Protein AF-A0A2D7BAP6-F1 (afdb_monomer_lite)

Secondary structure (DSSP, 8-state):
---TTS-SS-SSTTTTTEEEEE-TTS-EEEEE---TTTT-SS--SS---TTHHHHHHHHHS--SSTTSPSSPP-

Foldseek 3Di:
DDPPPAPPDQAPLVVVQKHKDADPVRDIDIDRADAVCSNDPDNDPDGDRPPPVVVCCQPPHDDPDVPQDPNNDD

Structure (mmCIF, N/CA/C/O backbone):
data_AF-A0A2D7BAP6-F1
#
_entry.id   AF-A0A2D7BAP6-F1
#
loop_
_atom_site.group_PDB
_atom_site.id
_atom_site.type_symbol
_atom_site.label_atom_id
_atom_site.label_alt_id
_atom_site.label_comp_id
_atom_site.label_asym_id
_atom_site.label_entity_id
_atom_site.label_seq_id
_atom_site.pdbx_PDB_ins_code
_atom_site.Cartn_x
_atom_site.Cartn_y
_atom_site.Cartn_z
_atom_site.occupancy
_atom_site.B_iso_or_equiv
_atom_site.auth_seq_id
_atom_site.auth_comp_id
_atom_site.auth_asym_id
_atom_site.auth_atom_id
_atom_site.pdbx_PDB_model_num
ATOM 1 N N . MET A 1 1 ? 10.457 -3.650 22.415 1.00 47.44 1 MET A N 1
ATOM 2 C CA . MET A 1 1 ? 9.903 -4.998 22.157 1.00 47.44 1 MET A CA 1
ATOM 3 C C . MET A 1 1 ? 10.631 -5.591 20.961 1.00 47.44 1 MET A C 1
ATOM 5 O O . MET A 1 1 ? 10.524 -5.053 19.868 1.00 47.44 1 MET A O 1
ATOM 9 N N . ASN A 1 2 ? 11.430 -6.632 21.198 1.00 50.12 2 ASN A N 1
ATOM 10 C CA . ASN A 1 2 ? 12.190 -7.373 20.192 1.00 50.12 2 ASN A CA 1
ATOM 11 C C . ASN A 1 2 ? 11.224 -8.213 19.334 1.00 50.12 2 ASN A C 1
ATOM 13 O O . ASN A 1 2 ? 10.756 -9.252 19.790 1.00 50.12 2 ASN A O 1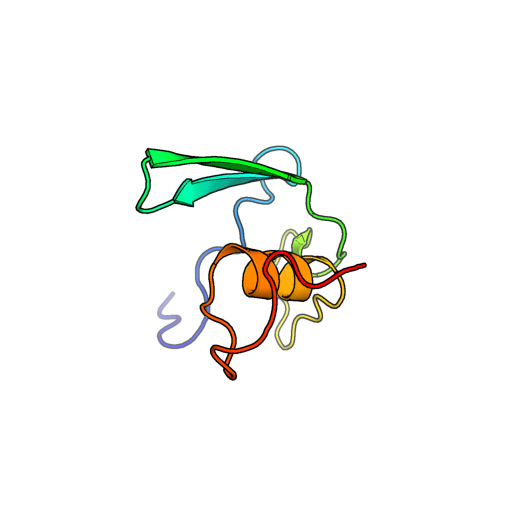
ATOM 17 N N . ARG A 1 3 ? 10.870 -7.747 18.129 1.00 58.22 3 ARG A N 1
ATOM 18 C CA . ARG A 1 3 ? 10.047 -8.501 17.162 1.00 58.22 3 ARG A CA 1
ATOM 19 C C . ARG A 1 3 ? 10.895 -8.875 15.945 1.00 58.22 3 ARG A C 1
ATOM 21 O O . ARG A 1 3 ? 10.651 -8.384 14.852 1.00 58.22 3 ARG A O 1
ATOM 28 N N . GLY A 1 4 ? 11.900 -9.729 16.150 1.00 56.53 4 GLY A N 1
ATOM 29 C CA . GLY A 1 4 ? 12.906 -10.101 15.141 1.00 56.53 4 GLY A CA 1
ATOM 30 C C . GLY A 1 4 ? 12.386 -10.770 13.857 1.00 56.53 4 GLY A C 1
ATOM 31 O O . GLY A 1 4 ? 13.153 -10.929 12.919 1.00 56.53 4 GLY A O 1
ATOM 32 N N . ASN A 1 5 ? 11.096 -11.117 13.778 1.00 57.88 5 ASN A N 1
ATOM 33 C CA . ASN A 1 5 ? 10.506 -11.830 12.636 1.00 57.88 5 ASN A CA 1
ATOM 34 C C . ASN A 1 5 ? 9.110 -11.329 12.230 1.00 57.88 5 ASN A C 1
ATOM 36 O O . ASN A 1 5 ? 8.375 -12.045 11.554 1.00 57.88 5 ASN A O 1
ATOM 40 N N . GLN A 1 6 ? 8.708 -10.125 12.641 1.00 58.97 6 GLN A N 1
ATOM 41 C CA . GLN A 1 6 ? 7.434 -9.552 12.202 1.00 58.97 6 GLN A CA 1
ATOM 42 C C . GLN A 1 6 ? 7.686 -8.285 11.404 1.00 58.97 6 GLN A C 1
ATOM 44 O O . GLN A 1 6 ? 8.497 -7.450 11.800 1.00 58.97 6 GLN A O 1
ATOM 49 N N . TRP A 1 7 ? 6.962 -8.140 10.294 1.00 60.28 7 TRP A N 1
ATOM 50 C CA . TRP A 1 7 ? 6.879 -6.887 9.556 1.00 60.28 7 TRP A CA 1
ATOM 51 C C . TRP A 1 7 ? 6.471 -5.786 10.537 1.00 60.28 7 TRP A C 1
ATOM 53 O O . TRP A 1 7 ? 5.328 -5.740 10.981 1.00 60.28 7 TRP A O 1
ATOM 63 N N . SER A 1 8 ? 7.426 -4.945 10.949 1.00 55.03 8 SER A N 1
ATOM 64 C CA . SER A 1 8 ? 7.187 -3.967 12.019 1.00 55.03 8 SER A CA 1
ATOM 65 C C . SER A 1 8 ? 6.177 -2.902 11.593 1.00 55.03 8 SER A C 1
ATOM 67 O O . SER A 1 8 ? 5.448 -2.377 12.437 1.00 55.03 8 SER A O 1
ATOM 69 N N . ASN A 1 9 ? 6.113 -2.630 10.287 1.00 63.72 9 ASN A N 1
ATOM 70 C CA . ASN A 1 9 ? 5.234 -1.642 9.691 1.00 63.72 9 ASN A CA 1
ATOM 71 C C . ASN A 1 9 ? 4.399 -2.306 8.594 1.00 63.72 9 ASN A C 1
ATOM 73 O O . ASN A 1 9 ? 4.929 -2.870 7.638 1.00 63.72 9 ASN A O 1
ATOM 77 N N . MET A 1 10 ? 3.082 -2.223 8.758 1.00 68.69 10 MET A N 1
ATOM 78 C CA . MET A 1 10 ? 2.113 -2.563 7.722 1.00 68.69 10 MET A CA 1
ATOM 79 C C . MET A 1 10 ? 2.169 -1.521 6.592 1.00 68.69 10 MET A C 1
ATOM 81 O O . MET A 1 10 ? 2.660 -0.410 6.821 1.00 68.69 10 MET A O 1
ATOM 85 N N . PRO A 1 11 ? 1.712 -1.857 5.373 1.00 73.19 11 PRO A N 1
ATOM 86 C CA . PRO A 1 11 ? 1.854 -1.012 4.188 1.00 73.19 11 PRO A CA 1
ATOM 87 C C . PRO A 1 11 ? 1.112 0.319 4.335 1.00 73.19 11 PRO A C 1
ATOM 89 O O . PRO A 1 11 ? -0.041 0.422 3.949 1.00 73.19 11 PRO A O 1
ATOM 92 N N . ALA A 1 12 ? 1.771 1.333 4.907 1.00 82.56 12 ALA A N 1
ATOM 93 C CA . ALA A 1 12 ? 1.408 2.756 4.917 1.00 82.56 12 ALA A CA 1
ATOM 94 C C . ALA A 1 12 ? -0.083 3.104 5.149 1.00 82.56 12 ALA A C 1
ATOM 96 O O . ALA A 1 12 ? -0.517 4.212 4.863 1.00 82.56 12 ALA A O 1
ATOM 97 N N . ASN A 1 13 ? -0.885 2.201 5.712 1.00 83.25 13 ASN A N 1
ATOM 98 C CA . ASN A 1 13 ? -2.341 2.316 5.752 1.00 83.25 13 ASN A CA 1
ATOM 99 C C . ASN A 1 13 ? -2.830 3.471 6.639 1.00 83.25 13 ASN A C 1
ATOM 101 O O . ASN A 1 13 ? -3.957 3.940 6.493 1.00 83.25 13 ASN A O 1
ATOM 105 N N . TYR A 1 14 ? -1.955 3.991 7.495 1.00 85.81 14 TYR A N 1
ATOM 106 C CA . TYR A 1 14 ? -2.159 5.217 8.251 1.00 85.81 14 TYR A CA 1
ATOM 107 C C . TYR A 1 14 ? -2.230 6.477 7.364 1.00 85.81 14 TYR A C 1
ATOM 109 O O . TYR A 1 14 ? -2.818 7.473 7.777 1.00 85.81 14 TYR A O 1
ATOM 117 N N . HIS A 1 15 ? -1.741 6.435 6.120 1.00 89.38 15 HIS A N 1
ATOM 118 C CA . HIS A 1 15 ? -1.890 7.496 5.113 1.00 89.38 15 HIS A CA 1
ATOM 119 C C . HIS A 1 15 ? -3.237 7.397 4.387 1.00 89.38 15 HIS A C 1
ATOM 121 O O . HIS A 1 15 ? -3.311 7.266 3.164 1.00 89.38 15 HIS A O 1
ATOM 127 N N . ASN A 1 16 ? -4.333 7.419 5.152 1.00 90.50 16 ASN A N 1
ATOM 128 C CA . ASN A 1 16 ? -5.700 7.302 4.631 1.00 90.50 16 ASN A CA 1
ATOM 129 C C . ASN A 1 16 ? -5.918 6.003 3.816 1.00 90.50 16 ASN A C 1
ATOM 131 O O . ASN A 1 16 ? -6.566 6.009 2.772 1.00 90.50 16 ASN A O 1
ATOM 135 N N . GLY A 1 17 ? -5.320 4.888 4.236 1.00 91.44 17 GLY A N 1
ATOM 136 C CA . GLY A 1 17 ? -5.412 3.614 3.523 1.00 91.44 17 GLY A CA 1
ATOM 137 C C . GLY A 1 17 ? -4.734 3.628 2.150 1.00 91.44 17 GLY A C 1
ATOM 138 O O . GLY A 1 17 ? -5.236 2.985 1.234 1.00 91.44 17 GLY A O 1
ATOM 139 N N . ALA A 1 18 ? -3.651 4.392 1.971 1.00 93.06 18 ALA A N 1
ATOM 140 C CA . ALA A 1 18 ? -2.916 4.466 0.709 1.00 93.06 18 ALA A CA 1
ATOM 141 C C . ALA A 1 18 ? -1.404 4.308 0.890 1.00 93.06 18 ALA A C 1
ATOM 143 O O . ALA A 1 18 ? -0.868 4.556 1.965 1.00 93.06 18 ALA A O 1
ATOM 144 N N . CYS A 1 19 ? -0.708 3.972 -0.191 1.00 91.62 19 CYS A N 1
ATOM 145 C CA . CYS A 1 19 ? 0.747 3.991 -0.264 1.00 91.62 19 CYS A CA 1
ATOM 146 C C . CYS A 1 19 ? 1.207 4.531 -1.623 1.00 91.62 19 CYS A C 1
ATOM 148 O O . C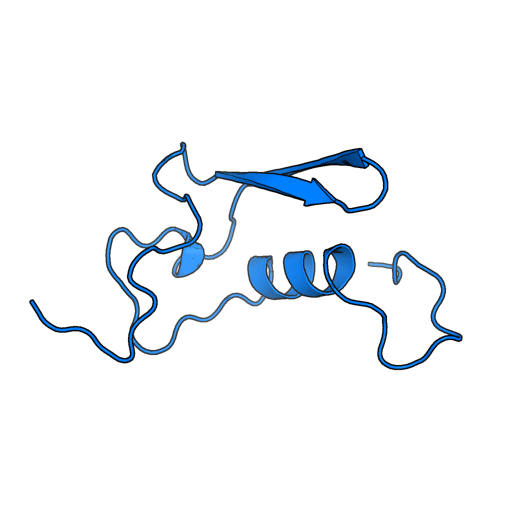YS A 1 19 ? 0.550 4.299 -2.640 1.00 91.62 19 CYS A O 1
ATOM 150 N N . GLY A 1 20 ? 2.317 5.270 -1.618 1.00 91.44 20 GLY A N 1
ATOM 151 C CA . GLY A 1 20 ? 3.017 5.697 -2.825 1.00 91.44 20 GLY A CA 1
ATOM 152 C C . GLY A 1 20 ? 4.156 4.735 -3.158 1.00 91.44 20 GLY A C 1
ATOM 153 O O . GLY A 1 20 ? 4.903 4.335 -2.267 1.00 91.44 20 GLY A O 1
ATOM 154 N N . PHE A 1 21 ? 4.286 4.397 -4.435 1.00 90.88 21 PHE A N 1
ATOM 155 C CA . PHE A 1 21 ? 5.332 3.554 -5.002 1.00 90.88 21 PHE A CA 1
ATOM 156 C C . PHE A 1 21 ? 6.143 4.368 -6.003 1.00 90.88 21 PHE A C 1
ATOM 158 O O . PHE A 1 21 ? 5.570 5.122 -6.786 1.00 90.88 21 PHE A O 1
ATOM 165 N N . SER A 1 22 ? 7.459 4.182 -5.999 1.00 91.19 22 SER A N 1
ATOM 166 C CA . SER A 1 22 ? 8.369 4.721 -7.012 1.00 91.19 22 SER A CA 1
ATOM 167 C C . SER A 1 22 ? 9.071 3.550 -7.685 1.00 91.19 22 SER A C 1
ATOM 169 O O . SER A 1 22 ? 9.528 2.630 -7.004 1.00 91.19 22 SER A O 1
ATOM 171 N N . LEU A 1 23 ? 9.115 3.566 -9.012 1.00 87.25 23 LEU A N 1
ATOM 172 C CA . LEU A 1 23 ? 9.637 2.492 -9.847 1.00 87.25 23 LEU A CA 1
ATOM 173 C C . LEU A 1 23 ? 11.002 2.879 -10.436 1.00 87.25 23 LEU A C 1
ATOM 175 O O . LEU A 1 23 ? 11.370 4.054 -10.494 1.00 87.25 23 LEU A O 1
ATOM 179 N N . ALA A 1 24 ? 11.778 1.874 -10.847 1.00 88.00 24 ALA A N 1
ATOM 180 C CA . ALA A 1 24 ? 13.161 2.058 -11.300 1.00 88.00 24 ALA A CA 1
ATOM 181 C C . ALA A 1 24 ? 13.288 2.858 -12.611 1.00 88.00 24 ALA A C 1
ATOM 183 O O . ALA A 1 24 ? 14.346 3.411 -12.892 1.00 88.00 24 ALA A O 1
ATOM 184 N N . ASP A 1 25 ? 12.214 2.951 -13.391 1.00 87.50 25 ASP A N 1
ATOM 185 C CA . ASP A 1 25 ? 12.109 3.739 -14.623 1.00 87.50 25 ASP A CA 1
ATOM 186 C C . ASP A 1 25 ? 11.653 5.192 -14.376 1.00 87.50 25 ASP A C 1
ATOM 188 O O . ASP A 1 25 ? 11.255 5.892 -15.305 1.00 87.50 25 ASP A O 1
ATOM 192 N N . ALA A 1 26 ? 11.723 5.640 -13.119 1.00 89.19 26 ALA A N 1
ATOM 193 C CA . ALA A 1 26 ? 11.278 6.941 -12.628 1.00 89.19 26 ALA A CA 1
ATOM 194 C C . ALA A 1 26 ? 9.753 7.175 -12.637 1.00 89.19 26 ALA A C 1
ATOM 196 O O . ALA A 1 26 ? 9.313 8.278 -12.300 1.00 89.19 26 ALA A O 1
ATOM 197 N N . HIS A 1 27 ? 8.925 6.164 -12.926 1.00 90.75 27 HIS A N 1
ATOM 198 C CA . HIS A 1 27 ? 7.483 6.273 -12.706 1.00 90.75 27 HIS A CA 1
ATOM 199 C C . HIS A 1 27 ? 7.129 6.207 -11.220 1.00 90.75 27 HIS A C 1
ATOM 201 O O . HIS A 1 27 ? 7.884 5.724 -10.374 1.00 90.75 27 HIS A O 1
ATOM 207 N N . SER A 1 28 ? 5.956 6.730 -10.875 1.00 92.38 28 SER A N 1
ATOM 208 C CA . SER A 1 28 ? 5.406 6.621 -9.529 1.00 92.38 28 SER A CA 1
ATOM 209 C C . SER A 1 28 ? 3.905 6.394 -9.575 1.00 92.38 28 SER A C 1
ATOM 211 O O . SER A 1 28 ? 3.208 6.901 -10.451 1.00 92.38 28 SER A O 1
ATOM 213 N N . GLU A 1 29 ? 3.407 5.638 -8.606 1.00 92.50 29 GLU A N 1
ATOM 214 C CA . GLU A 1 29 ? 2.008 5.243 -8.521 1.00 92.50 29 GLU A CA 1
ATOM 215 C C . GLU A 1 29 ? 1.494 5.381 -7.096 1.00 92.50 29 GLU A C 1
ATOM 217 O O . GLU A 1 29 ? 2.231 5.207 -6.128 1.00 92.50 29 GLU A O 1
ATOM 222 N N . ILE A 1 30 ? 0.202 5.667 -6.956 1.00 91.75 30 ILE A N 1
ATOM 223 C CA . ILE A 1 30 ? -0.472 5.684 -5.660 1.00 91.75 30 ILE A CA 1
ATOM 224 C C . ILE A 1 30 ? -1.516 4.579 -5.656 1.00 91.75 30 ILE A C 1
ATOM 226 O O . ILE A 1 30 ? -2.396 4.533 -6.516 1.00 91.75 30 ILE A O 1
ATOM 230 N N . LYS A 1 31 ? -1.456 3.721 -4.641 1.00 92.38 31 LYS A N 1
ATOM 231 C CA . LYS A 1 31 ? -2.414 2.639 -4.436 1.00 92.38 31 LYS A CA 1
ATOM 232 C C . LYS A 1 31 ? -3.239 2.899 -3.186 1.00 92.38 31 LYS A C 1
ATOM 234 O O . LYS A 1 31 ? -2.697 3.019 -2.092 1.00 92.38 31 LYS A O 1
ATOM 239 N N . LYS A 1 32 ? -4.563 2.942 -3.352 1.00 94.38 32 LYS A N 1
ATOM 240 C CA . LYS A 1 32 ? -5.524 2.771 -2.255 1.00 94.38 32 LYS A CA 1
ATOM 241 C C . LYS A 1 32 ? -5.699 1.286 -1.954 1.00 94.38 32 LYS A C 1
ATOM 243 O O . LYS A 1 32 ? -5.988 0.502 -2.863 1.00 94.38 32 LYS A O 1
ATOM 248 N N . TRP A 1 33 ? -5.535 0.935 -0.688 1.00 93.50 33 TRP A N 1
ATOM 249 C CA . TRP A 1 33 ? -5.710 -0.417 -0.183 1.00 93.50 33 TRP A CA 1
ATOM 250 C C . TRP A 1 33 ? -7.180 -0.783 -0.094 1.00 93.50 33 TRP A C 1
ATOM 252 O O . TRP A 1 33 ? -8.024 0.050 0.241 1.00 93.50 33 TRP A O 1
ATOM 262 N N . LEU A 1 34 ? -7.475 -2.035 -0.420 1.00 95.00 34 LEU A N 1
ATOM 263 C CA . LEU A 1 34 ? -8.835 -2.558 -0.491 1.00 95.00 34 LEU A CA 1
ATOM 264 C C . LEU A 1 34 ? -9.060 -3.699 0.497 1.00 95.00 34 LEU A C 1
ATOM 266 O O . LEU A 1 34 ? -10.203 -3.946 0.894 1.00 95.00 34 LEU A O 1
ATOM 270 N N . ASP A 1 35 ? -8.006 -4.426 0.863 1.00 93.62 35 ASP A N 1
ATOM 271 C CA . ASP A 1 35 ? -8.114 -5.601 1.713 1.00 93.62 35 ASP A CA 1
ATOM 272 C C . ASP A 1 35 ? -8.135 -5.211 3.203 1.00 93.62 35 ASP A C 1
ATOM 274 O O . ASP A 1 35 ? -7.298 -4.418 3.645 1.00 93.62 35 ASP A O 1
ATOM 278 N N . PRO A 1 36 ? -9.081 -5.751 4.002 1.00 92.88 36 PRO A N 1
ATOM 279 C CA . PRO A 1 36 ? -9.204 -5.413 5.422 1.00 92.88 36 PRO A CA 1
ATOM 280 C C . PRO A 1 36 ? -7.923 -5.661 6.219 1.00 92.88 36 PRO A C 1
ATOM 282 O O . PRO A 1 36 ? -7.571 -4.852 7.073 1.00 92.88 36 PRO A O 1
ATOM 285 N N . ASP A 1 37 ? -7.200 -6.736 5.902 1.00 91.31 37 ASP A N 1
ATOM 286 C CA . ASP A 1 37 ? -5.952 -7.082 6.583 1.00 91.31 37 ASP A CA 1
ATOM 287 C C . ASP A 1 37 ? -4.837 -6.078 6.255 1.00 91.31 37 ASP A C 1
ATOM 289 O O . ASP A 1 37 ? -4.050 -5.723 7.131 1.00 91.31 37 ASP A O 1
ATOM 293 N N . THR A 1 38 ? -4.810 -5.544 5.029 1.00 90.44 38 THR A N 1
ATOM 294 C CA . THR A 1 38 ? -3.927 -4.436 4.626 1.00 90.44 38 THR A CA 1
ATOM 295 C C . THR A 1 38 ? -4.293 -3.143 5.360 1.00 90.44 38 THR A C 1
ATOM 297 O O . THR A 1 38 ? -3.422 -2.378 5.775 1.00 90.44 38 THR A O 1
ATOM 300 N N . LEU A 1 39 ? -5.589 -2.897 5.565 1.00 91.00 39 LEU A N 1
ATOM 301 C CA . LEU A 1 39 ? -6.131 -1.735 6.279 1.00 91.00 39 LEU A CA 1
ATOM 302 C C . LEU A 1 39 ? -6.126 -1.892 7.811 1.00 91.00 39 LEU A C 1
ATOM 304 O O . LEU A 1 39 ? -6.530 -0.970 8.524 1.00 91.00 39 LEU A O 1
ATOM 308 N N . SER A 1 40 ? -5.657 -3.027 8.333 1.00 88.69 40 SER A N 1
ATOM 309 C CA . SER A 1 40 ? -5.680 -3.312 9.764 1.00 88.69 40 SER A CA 1
ATOM 310 C C . SER A 1 40 ? -4.786 -2.356 10.558 1.00 88.69 40 SER A C 1
ATOM 312 O O . SER A 1 40 ? -3.623 -2.120 10.230 1.00 88.69 40 SER A O 1
ATOM 314 N N . LYS A 1 41 ? -5.313 -1.831 11.671 1.00 84.88 41 LYS A N 1
ATOM 315 C CA . LYS A 1 41 ? -4.552 -0.983 12.609 1.00 84.88 41 LYS A CA 1
ATOM 316 C C . LYS A 1 41 ? -3.531 -1.774 13.433 1.00 84.88 41 LYS A C 1
ATOM 318 O O . LYS A 1 41 ? -2.677 -1.183 14.089 1.00 84.88 41 LYS A O 1
ATOM 323 N N . THR A 1 42 ? -3.638 -3.097 13.432 1.00 84.06 42 THR A N 1
ATOM 324 C CA . THR A 1 42 ? -2.755 -4.020 14.146 1.00 84.06 42 THR A CA 1
ATOM 325 C C . THR A 1 42 ? -2.161 -5.030 13.173 1.00 84.06 42 THR A C 1
ATOM 327 O O . THR A 1 42 ? -2.743 -5.323 12.130 1.00 84.06 42 THR A O 1
ATOM 330 N N . ILE A 1 43 ? -0.999 -5.589 13.517 1.00 81.31 43 ILE A N 1
ATOM 331 C CA . ILE A 1 43 ? -0.385 -6.646 12.709 1.00 81.31 43 ILE A CA 1
ATOM 332 C C . ILE A 1 43 ? -1.280 -7.885 12.758 1.00 81.31 43 ILE A C 1
ATOM 334 O O . ILE A 1 43 ? -1.505 -8.454 13.827 1.00 81.31 43 ILE A O 1
ATOM 338 N N . VAL A 1 44 ? -1.755 -8.310 11.591 1.00 83.62 44 VAL A N 1
ATOM 339 C CA . VAL A 1 44 ? -2.469 -9.577 11.413 1.00 83.62 44 VAL A CA 1
ATOM 340 C C . VAL A 1 44 ? -1.435 -10.700 11.308 1.00 83.62 44 VAL A C 1
ATOM 342 O O . VAL A 1 44 ? -0.456 -10.574 10.577 1.00 83.62 44 VAL A O 1
ATOM 345 N N . SER A 1 45 ? -1.619 -11.796 12.047 1.00 83.62 45 SER A N 1
ATOM 346 C CA . SER A 1 45 ? -0.640 -12.895 12.120 1.00 83.62 45 SER A CA 1
ATOM 347 C C . SER A 1 45 ? -0.538 -13.733 10.838 1.00 83.62 45 SER A C 1
ATOM 349 O O . SER A 1 45 ? 0.480 -14.383 10.621 1.00 83.62 45 SER A O 1
ATOM 351 N N . ASN A 1 46 ? -1.568 -13.710 9.989 1.00 85.12 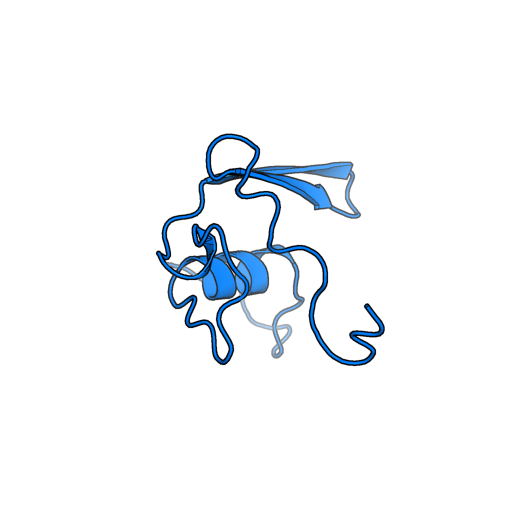46 ASN A N 1
ATOM 352 C CA . ASN A 1 46 ? -1.605 -14.382 8.689 1.00 85.12 46 ASN A CA 1
ATOM 353 C C . ASN A 1 46 ? -2.457 -13.565 7.693 1.00 85.12 46 ASN A C 1
ATOM 355 O O . ASN A 1 46 ? -3.596 -13.950 7.409 1.00 85.12 46 ASN A O 1
ATOM 359 N N . PRO A 1 47 ? -1.960 -12.397 7.241 1.00 85.38 47 PRO A N 1
ATOM 360 C CA . PRO A 1 47 ? -2.748 -11.457 6.454 1.00 85.38 47 PRO A CA 1
ATOM 361 C C . PRO A 1 47 ? -3.086 -12.033 5.078 1.00 85.38 47 PRO A C 1
ATOM 363 O O . PRO A 1 47 ? -2.235 -12.610 4.399 1.00 85.38 47 PRO A O 1
ATOM 366 N N . ARG A 1 48 ? -4.326 -11.831 4.639 1.00 89.12 48 ARG A N 1
ATOM 367 C CA . ARG A 1 48 ? -4.803 -12.170 3.299 1.00 89.12 48 ARG A CA 1
ATOM 368 C C . ARG A 1 48 ? -5.006 -10.891 2.495 1.00 89.12 48 ARG A C 1
ATOM 370 O O . ARG A 1 48 ? -5.772 -10.019 2.890 1.00 89.12 48 ARG A O 1
ATOM 377 N N . GLY A 1 49 ? -4.354 -10.811 1.339 1.00 88.44 49 GLY A N 1
ATOM 378 C CA . GLY A 1 49 ? -4.444 -9.658 0.440 1.00 88.44 49 GLY A CA 1
ATOM 379 C C . GLY A 1 49 ? -4.750 -10.057 -1.002 1.00 88.44 49 GLY A C 1
ATOM 380 O O . GLY A 1 49 ? -3.897 -9.847 -1.859 1.00 88.44 49 GLY A O 1
ATOM 381 N N . PRO A 1 50 ? -5.904 -10.680 -1.305 1.00 91.69 50 PRO A N 1
ATOM 382 C CA . PRO A 1 50 ? -6.188 -11.176 -2.652 1.00 91.69 50 PRO A CA 1
ATOM 383 C C . PRO A 1 50 ? -6.195 -10.076 -3.724 1.00 91.69 50 PRO A C 1
ATOM 385 O O . PRO A 1 50 ? -5.963 -10.378 -4.890 1.00 91.69 50 PRO A O 1
ATOM 388 N N . ARG A 1 51 ? -6.447 -8.812 -3.358 1.00 92.06 51 ARG A N 1
ATOM 389 C CA . ARG A 1 51 ? -6.470 -7.677 -4.293 1.00 92.06 51 ARG A CA 1
ATOM 390 C C . ARG A 1 51 ? -5.190 -6.862 -4.203 1.00 92.06 51 ARG A C 1
ATOM 392 O O . ARG A 1 51 ? -4.600 -6.528 -5.226 1.00 92.06 51 ARG A O 1
ATOM 399 N N . ASP A 1 52 ? -4.756 -6.546 -2.990 1.00 91.88 52 ASP A N 1
ATOM 400 C CA . ASP A 1 52 ? -3.613 -5.664 -2.769 1.00 91.88 52 ASP A CA 1
ATOM 401 C C . ASP A 1 52 ? -2.280 -6.374 -3.045 1.00 91.88 52 ASP A C 1
ATOM 403 O O . ASP A 1 52 ? -1.396 -5.782 -3.665 1.00 91.88 52 ASP A O 1
ATOM 407 N N . ALA A 1 53 ? -2.146 -7.654 -2.673 1.00 89.25 53 ALA A N 1
ATOM 408 C CA . ALA A 1 53 ? -0.936 -8.421 -2.972 1.00 89.25 53 ALA A CA 1
ATOM 409 C C . ALA A 1 53 ? -0.824 -8.737 -4.468 1.00 89.25 53 ALA A C 1
ATOM 411 O O . ALA A 1 53 ? 0.262 -8.622 -5.028 1.00 89.25 53 ALA A O 1
ATOM 412 N N . ALA A 1 54 ? -1.937 -9.075 -5.128 1.00 88.56 54 ALA A N 1
ATOM 413 C CA . ALA A 1 54 ? -1.955 -9.291 -6.575 1.00 88.56 54 ALA A CA 1
ATOM 414 C C . ALA A 1 54 ? -1.593 -8.007 -7.340 1.00 88.56 54 ALA A C 1
ATOM 416 O O . ALA A 1 54 ? -0.769 -8.046 -8.251 1.00 88.56 54 ALA A O 1
ATOM 417 N N . TRP A 1 55 ? -2.143 -6.856 -6.928 1.00 89.69 55 TRP A N 1
ATOM 418 C CA . TRP A 1 55 ? -1.800 -5.558 -7.515 1.00 89.69 55 TRP A CA 1
ATOM 419 C C . TRP A 1 55 ? -0.301 -5.261 -7.401 1.00 89.69 55 TRP A C 1
ATOM 421 O O . TRP A 1 55 ? 0.322 -4.882 -8.390 1.00 89.69 55 TRP A O 1
ATOM 431 N N . LEU A 1 56 ? 0.284 -5.482 -6.217 1.00 89.50 56 LEU A N 1
ATOM 432 C CA . LEU A 1 56 ? 1.723 -5.323 -6.004 1.00 89.50 56 LEU A CA 1
ATOM 433 C C . LEU A 1 56 ? 2.524 -6.249 -6.912 1.00 89.50 56 LEU A C 1
ATOM 435 O O . LEU A 1 56 ? 3.394 -5.784 -7.635 1.00 89.50 56 LEU A O 1
ATOM 439 N N . GLN A 1 57 ? 2.202 -7.543 -6.924 1.00 86.88 57 GLN A N 1
ATOM 440 C CA . GLN A 1 57 ? 2.913 -8.526 -7.741 1.00 86.88 57 GLN A CA 1
ATOM 441 C C . GLN A 1 57 ? 2.919 -8.1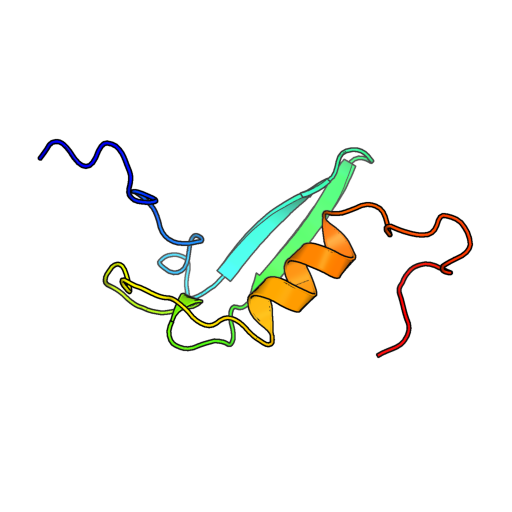33 -9.222 1.00 86.88 57 GLN A C 1
ATOM 443 O O . GLN A 1 57 ? 3.978 -8.109 -9.837 1.00 86.88 57 GLN A O 1
ATOM 448 N N . ILE A 1 58 ? 1.777 -7.731 -9.777 1.00 84.81 58 ILE A N 1
ATOM 449 C CA . ILE A 1 58 ? 1.673 -7.325 -11.186 1.00 84.81 58 ILE A CA 1
ATOM 450 C C . ILE A 1 58 ? 2.518 -6.077 -11.503 1.00 84.81 58 ILE A C 1
ATOM 452 O O . ILE A 1 58 ? 2.952 -5.912 -12.637 1.00 84.81 58 ILE A O 1
ATOM 456 N N . ARG A 1 59 ? 2.747 -5.181 -10.535 1.00 85.12 59 ARG A N 1
ATOM 457 C CA . ARG A 1 59 ? 3.405 -3.879 -10.766 1.00 85.12 59 ARG A CA 1
ATOM 458 C C . ARG A 1 59 ? 4.861 -3.819 -10.323 1.00 85.12 59 ARG A C 1
ATOM 460 O O . ARG A 1 59 ? 5.598 -2.957 -10.788 1.00 85.12 59 ARG A O 1
ATOM 467 N N . THR A 1 60 ? 5.273 -4.692 -9.408 1.00 83.81 60 THR A N 1
ATOM 468 C CA . THR A 1 60 ? 6.597 -4.644 -8.771 1.00 83.81 60 THR A CA 1
ATOM 469 C C . THR A 1 60 ? 7.399 -5.925 -8.960 1.00 83.81 60 THR A C 1
ATOM 471 O O . THR A 1 60 ? 8.429 -6.094 -8.307 1.00 83.81 60 THR A O 1
ATOM 474 N N . THR A 1 61 ? 6.929 -6.859 -9.788 1.00 79.12 61 THR A N 1
ATOM 475 C CA . THR A 1 61 ? 7.676 -8.076 -10.115 1.00 79.12 61 THR A CA 1
ATOM 476 C C . THR A 1 61 ? 7.764 -8.261 -11.618 1.00 79.12 61 THR A C 1
ATOM 478 O O . THR A 1 61 ? 6.869 -7.855 -12.351 1.00 79.12 61 THR A O 1
ATOM 481 N N . ASP A 1 62 ? 8.861 -8.867 -12.061 1.00 70.44 62 ASP A N 1
ATOM 482 C CA . ASP A 1 62 ? 8.989 -9.373 -13.422 1.00 70.44 62 ASP A CA 1
ATOM 483 C C . ASP A 1 62 ? 8.204 -10.697 -13.535 1.00 70.44 62 ASP A C 1
ATOM 485 O O . ASP A 1 62 ? 8.142 -11.461 -12.558 1.00 70.44 62 ASP A O 1
ATOM 489 N N . PRO A 1 63 ? 7.550 -10.994 -14.669 1.00 64.62 63 PRO A N 1
ATOM 490 C CA . PRO A 1 63 ? 6.688 -12.138 -14.769 1.00 64.62 63 PRO A CA 1
ATOM 491 C C . PRO A 1 63 ? 7.607 -13.341 -14.841 1.00 64.62 63 PRO A C 1
ATOM 493 O O . PRO A 1 63 ? 8.597 -13.371 -15.567 1.00 64.62 63 PRO A O 1
ATOM 496 N N . LYS A 1 64 ? 7.247 -14.401 -14.121 1.00 64.56 64 LYS A N 1
ATOM 497 C CA . LYS A 1 64 ? 8.034 -15.639 -14.131 1.00 64.56 64 LYS A CA 1
ATOM 498 C C . LYS A 1 64 ? 8.283 -16.173 -15.551 1.00 64.56 64 LYS A C 1
ATOM 500 O O . LYS A 1 64 ? 9.237 -16.921 -15.757 1.00 64.56 64 LYS A O 1
ATOM 505 N N . ARG A 1 65 ? 7.414 -15.831 -16.509 1.00 65.88 65 ARG A N 1
ATOM 506 C CA . ARG A 1 65 ? 7.618 -16.120 -17.923 1.00 65.88 65 ARG A CA 1
ATOM 507 C C . ARG A 1 65 ? 7.828 -14.824 -18.721 1.00 65.88 65 ARG A C 1
ATOM 509 O O . ARG A 1 65 ? 6.919 -13.993 -1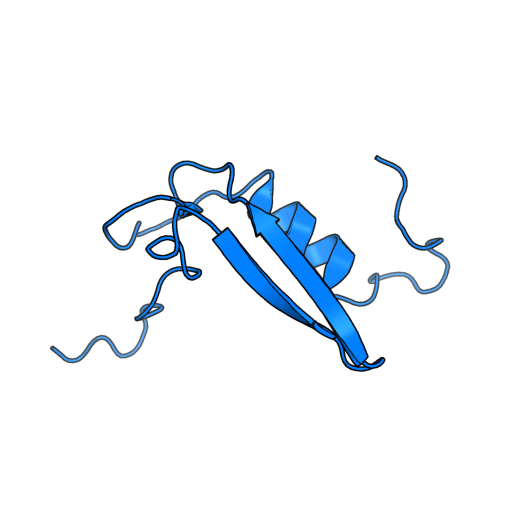8.730 1.00 65.88 65 ARG A O 1
ATOM 516 N N . PRO A 1 66 ? 8.960 -14.682 -19.430 1.00 64.38 66 PRO A N 1
ATOM 517 C CA . PRO A 1 66 ? 9.312 -13.463 -20.162 1.00 64.38 66 PRO A CA 1
ATOM 518 C C . PRO A 1 66 ? 8.453 -13.213 -21.414 1.00 64.38 66 PRO A C 1
ATOM 520 O O . PRO A 1 66 ? 8.544 -12.149 -22.012 1.00 64.38 66 PRO A O 1
ATOM 523 N N . ASP A 1 67 ? 7.624 -14.179 -21.825 1.00 71.94 67 ASP A N 1
ATOM 524 C CA . ASP A 1 67 ? 6.664 -14.069 -22.933 1.00 71.94 67 ASP A CA 1
ATOM 525 C C . ASP A 1 67 ? 5.305 -13.488 -22.504 1.00 71.94 67 ASP A C 1
ATOM 527 O O . ASP A 1 67 ? 4.418 -13.291 -23.337 1.00 71.94 67 ASP A O 1
ATOM 531 N N . THR A 1 68 ? 5.122 -13.203 -21.212 1.00 65.50 68 THR A N 1
ATOM 532 C CA . THR A 1 68 ? 3.878 -12.615 -20.713 1.00 65.50 68 THR A CA 1
ATOM 533 C C . THR A 1 68 ? 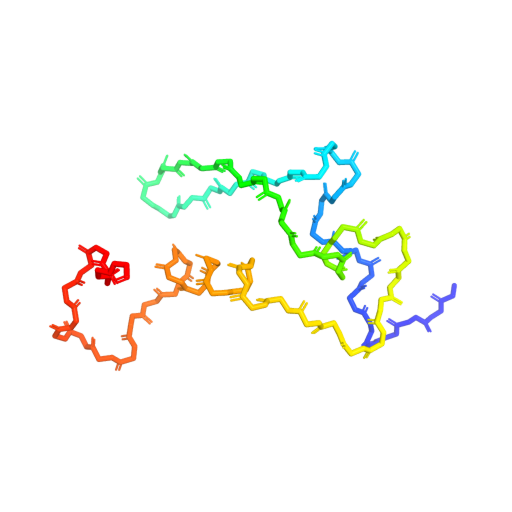3.829 -11.136 -21.097 1.00 65.50 68 THR A C 1
ATOM 535 O O . THR A 1 68 ? 4.668 -10.352 -20.657 1.00 65.50 68 THR A O 1
ATOM 538 N N . VAL A 1 69 ? 2.846 -10.739 -21.912 1.00 64.38 69 VAL A N 1
ATOM 539 C CA . VAL A 1 69 ? 2.628 -9.327 -22.264 1.00 64.38 69 VAL A CA 1
ATOM 540 C C . VAL A 1 69 ? 2.234 -8.556 -21.006 1.00 64.38 69 VAL A C 1
ATOM 542 O O . VAL A 1 69 ? 1.284 -8.930 -20.317 1.00 64.38 69 VAL A O 1
ATOM 545 N N . TRP A 1 70 ? 2.959 -7.476 -20.718 1.00 55.81 70 TRP A N 1
ATOM 546 C CA . TRP A 1 70 ? 2.644 -6.572 -19.618 1.00 55.81 70 TRP A CA 1
ATOM 547 C C . TRP A 1 70 ? 1.794 -5.378 -20.073 1.00 55.81 70 TRP A C 1
ATOM 549 O O . TRP A 1 70 ? 2.100 -4.787 -21.110 1.00 55.81 70 TRP A O 1
ATOM 559 N N . PRO A 1 71 ? 0.793 -4.950 -19.280 1.00 62.28 71 PRO A N 1
ATOM 560 C CA . PRO A 1 71 ? 0.275 -5.613 -18.081 1.00 62.28 71 PRO A CA 1
ATOM 561 C C . PRO A 1 71 ? -0.470 -6.913 -18.434 1.00 62.28 71 PRO A C 1
ATOM 563 O O . PRO A 1 71 ? -1.131 -6.975 -19.471 1.00 62.28 71 PRO A O 1
ATOM 566 N N . SER A 1 72 ? -0.417 -7.934 -17.569 1.00 54.59 72 SER A N 1
ATOM 567 C CA . SER A 1 72 ? -1.309 -9.090 -17.709 1.00 54.59 72 SER A CA 1
ATOM 568 C C . SER A 1 72 ? -2.751 -8.578 -17.655 1.00 54.59 72 SER A C 1
ATOM 570 O O . SER A 1 72 ? -3.099 -7.869 -16.707 1.00 54.59 72 SER A O 1
ATOM 572 N N . ALA A 1 73 ? -3.547 -8.870 -18.687 1.00 46.97 73 ALA A N 1
ATOM 573 C CA . ALA A 1 73 ? -4.947 -8.454 -18.790 1.00 46.97 73 ALA A CA 1
ATOM 574 C C . ALA A 1 73 ? -5.736 -8.774 -17.494 1.00 46.97 73 ALA A C 1
ATOM 576 O O . ALA A 1 73 ? -5.370 -9.732 -16.807 1.00 46.97 73 ALA A O 1
ATOM 577 N N . PRO A 1 74 ? -6.758 -7.964 -17.143 1.00 51.59 74 PRO A N 1
ATOM 578 C CA . PRO A 1 74 ? -7.531 -8.125 -15.908 1.00 51.59 74 PRO A CA 1
ATOM 579 C C . PRO A 1 74 ? -8.199 -9.497 -15.769 1.00 51.59 74 PRO A C 1
ATOM 581 O O . PRO A 1 74 ? -8.559 -10.098 -16.807 1.00 51.59 74 PRO A O 1
#

Radius of gyration: 14.33 Å; chains: 1; bounding box: 22×24×45 Å

pLDDT: mean 79.66, std 14.2, range [46.97, 95.0]

Sequence (74 aa):
MNRGNQWSNMPANYHNGACGFSLADAHSEIKKWLDPDTLSKTIVSNPRGPRDAAWLQIRTTDPKRPDTVWPSAP